Protein AF-0000000082644656 (afdb_homodimer)

Secondary structure (DSSP, 8-state):
--HHHHHHHHHHHHHHHHHHHHHHHHHHHHGGGHHHHHHHHHHH-/--HHHHHHHHHHHHHHHHHHHHHHHHHHHHGGGHHHHHHHHHHH-

Organism: NCBI:txid247480

Radius of gyration: 15.01 Å; Cα contacts (8 Å, |Δi|>4): 73; chains: 2; bounding box: 28×42×29 Å

Sequence (90 aa):
MDPKALELAKRIVELDLQRDAVFEQLICLIGDRAYEVLRTIQNHVMDPKALELAKRIVELDLQRDAVFEQLICLIGDRAYEVLRTIQNHV

Structure (mmCIF, N/CA/C/O backbone):
data_AF-0000000082644656-model_v1
#
loop_
_entity.id
_entity.type
_entity.pdbx_description
1 polymer 'Uncharacterized protein'
#
loop_
_atom_site.group_PDB
_atom_site.id
_atom_site.type_symbol
_atom_site.label_atom_id
_atom_site.label_alt_id
_atom_site.label_comp_id
_atom_site.label_asym_id
_atom_site.label_entity_id
_atom_site.label_seq_id
_atom_site.pdbx_PDB_ins_code
_atom_site.Cartn_x
_atom_site.Cartn_y
_atom_site.Cartn_z
_atom_site.occupancy
_atom_site.B_iso_or_equiv
_atom_site.auth_seq_id
_atom_site.auth_comp_id
_atom_site.auth_asym_id
_atom_site.auth_atom_id
_atom_site.pdbx_PDB_model_num
ATOM 1 N N . MET A 1 1 ? 6.66 21.391 9.781 1 77.31 1 MET A N 1
ATOM 2 C CA . MET A 1 1 ? 5.77 20.297 9.398 1 77.31 1 MET A CA 1
ATOM 3 C C . MET A 1 1 ? 5.32 19.516 10.617 1 77.31 1 MET A C 1
ATOM 5 O O . MET A 1 1 ? 6.09 19.312 11.555 1 77.31 1 MET A O 1
ATOM 9 N N . ASP A 1 2 ? 3.973 19.188 10.758 1 90 2 ASP A N 1
ATOM 10 C CA . ASP A 1 2 ? 3.396 18.438 11.875 1 90 2 ASP A CA 1
ATOM 11 C C . ASP A 1 2 ? 4.027 17.047 11.984 1 90 2 ASP A C 1
ATOM 13 O O . ASP A 1 2 ? 4.035 16.281 11.016 1 90 2 ASP A O 1
ATOM 17 N N . PRO A 1 3 ? 4.723 16.875 13.125 1 94.38 3 PRO A N 1
ATOM 18 C CA . PRO A 1 3 ? 5.441 15.609 13.289 1 94.38 3 PRO A CA 1
ATOM 19 C C . PRO A 1 3 ? 4.547 14.383 13.07 1 94.38 3 PRO A C 1
ATOM 21 O O . PRO A 1 3 ? 5.02 13.352 12.594 1 94.38 3 PRO A O 1
ATOM 24 N N . LYS A 1 4 ? 3.307 14.5 13.438 1 96.88 4 LYS A N 1
ATOM 25 C CA . LYS A 1 4 ? 2.377 13.398 13.227 1 96.88 4 LYS A CA 1
ATOM 26 C C . LYS A 1 4 ? 2.139 13.164 11.734 1 96.88 4 LYS A C 1
ATOM 28 O O . LYS A 1 4 ? 2.047 12.016 11.289 1 96.88 4 LYS A O 1
ATOM 33 N N . ALA A 1 5 ? 2.074 14.227 11.023 1 96.56 5 ALA A N 1
ATOM 34 C CA . ALA A 1 5 ? 1.909 14.125 9.57 1 96.56 5 ALA A CA 1
ATOM 35 C C . ALA A 1 5 ? 3.117 13.453 8.93 1 96.56 5 ALA A C 1
ATOM 37 O O . ALA A 1 5 ? 2.965 12.625 8.031 1 96.56 5 ALA A O 1
ATOM 38 N N . LEU A 1 6 ? 4.242 13.828 9.43 1 96 6 LEU A N 1
ATOM 39 C C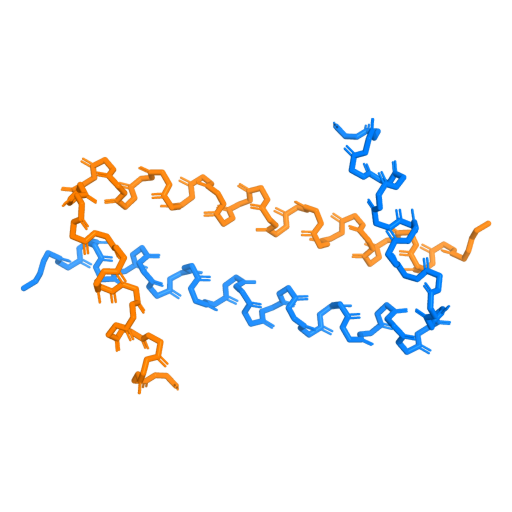A . LEU A 1 6 ? 5.473 13.234 8.922 1 96 6 LEU A CA 1
ATOM 40 C C . LEU A 1 6 ? 5.508 11.734 9.211 1 96 6 LEU A C 1
ATOM 42 O O . LEU A 1 6 ? 5.918 10.945 8.359 1 96 6 LEU A O 1
ATOM 46 N N . GLU A 1 7 ? 5.133 11.375 10.367 1 97.06 7 GLU A N 1
ATOM 47 C CA . GLU A 1 7 ? 5.117 9.969 10.758 1 97.06 7 GLU A CA 1
ATOM 48 C C . GLU A 1 7 ? 4.137 9.172 9.914 1 97.06 7 GLU A C 1
ATOM 50 O O . GLU A 1 7 ? 4.457 8.062 9.461 1 97.06 7 GLU A O 1
ATOM 55 N N . LEU A 1 8 ? 2.945 9.695 9.695 1 97.81 8 LEU A N 1
ATOM 56 C CA . LEU A 1 8 ? 1.945 9.031 8.867 1 97.81 8 LEU A CA 1
ATOM 57 C C . LEU A 1 8 ? 2.439 8.891 7.43 1 97.81 8 LEU A C 1
ATOM 59 O O . LEU A 1 8 ? 2.289 7.828 6.82 1 97.81 8 LEU A O 1
ATOM 63 N N . ALA A 1 9 ? 3.076 9.922 6.941 1 97.5 9 ALA A N 1
ATOM 64 C CA . ALA A 1 9 ? 3.605 9.883 5.582 1 97.5 9 ALA A CA 1
ATOM 65 C C . ALA A 1 9 ? 4.695 8.82 5.445 1 97.5 9 ALA A C 1
ATOM 67 O O . ALA A 1 9 ? 4.734 8.086 4.457 1 97.5 9 ALA A O 1
ATOM 68 N N . LYS A 1 10 ? 5.527 8.766 6.375 1 97.69 10 LYS A N 1
ATOM 69 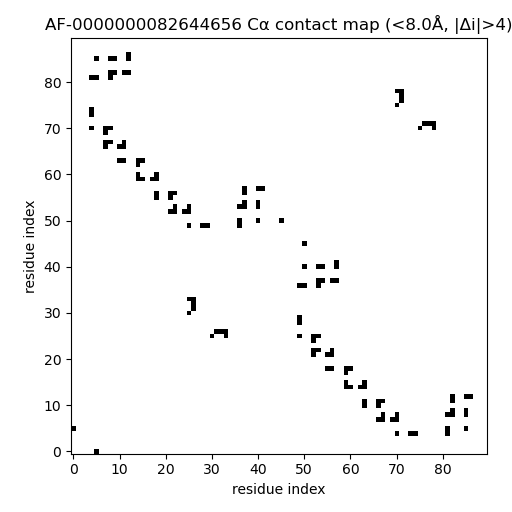C CA . LYS A 1 10 ? 6.578 7.75 6.375 1 97.69 10 LYS A CA 1
ATOM 70 C C . LYS A 1 10 ? 5.984 6.344 6.395 1 97.69 10 LYS A C 1
ATOM 72 O O . LYS A 1 10 ? 6.488 5.441 5.719 1 97.69 10 LYS A O 1
ATOM 77 N N . ARG A 1 11 ? 4.93 6.168 7.117 1 98.12 11 ARG A N 1
ATOM 78 C CA . ARG A 1 11 ? 4.266 4.871 7.199 1 98.12 11 ARG A CA 1
ATOM 79 C C . ARG A 1 11 ? 3.662 4.48 5.855 1 98.12 11 ARG A C 1
ATOM 81 O O . ARG A 1 11 ? 3.738 3.318 5.449 1 98.12 11 ARG A O 1
ATOM 88 N N . ILE A 1 12 ? 3.102 5.445 5.18 1 98.44 12 ILE A N 1
ATOM 89 C CA . ILE A 1 12 ? 2.508 5.195 3.873 1 98.44 12 ILE A CA 1
ATOM 90 C C . ILE A 1 12 ? 3.588 4.734 2.896 1 98.44 12 ILE A C 1
ATOM 92 O O . ILE A 1 12 ? 3.406 3.748 2.18 1 98.44 12 ILE A O 1
ATOM 96 N N . VAL A 1 13 ? 4.719 5.418 2.957 1 97.88 13 VAL A N 1
ATOM 97 C CA . VAL A 1 13 ? 5.816 5.09 2.057 1 97.88 13 VAL A CA 1
ATOM 98 C C . VAL A 1 13 ? 6.34 3.688 2.371 1 97.88 13 VAL A C 1
ATOM 100 O O . VAL A 1 13 ? 6.637 2.91 1.461 1 97.88 13 VAL A O 1
ATOM 103 N N . GLU A 1 14 ? 6.438 3.359 3.631 1 97.81 14 GLU A N 1
ATOM 104 C CA . GLU A 1 14 ? 6.887 2.033 4.043 1 97.81 14 GLU A CA 1
ATOM 105 C C . GLU A 1 14 ? 5.918 0.953 3.566 1 97.81 14 GLU A C 1
ATOM 107 O O . GLU A 1 14 ? 6.34 -0.103 3.092 1 97.81 14 GLU A O 1
ATOM 112 N N . LEU A 1 15 ? 4.613 1.177 3.68 1 98.19 15 LEU A N 1
ATOM 113 C CA . LEU A 1 15 ? 3.6 0.235 3.221 1 98.19 15 LEU A CA 1
ATOM 114 C C . LEU A 1 15 ? 3.678 0.044 1.71 1 98.19 15 LEU A C 1
ATOM 116 O O . LEU A 1 15 ? 3.539 -1.076 1.213 1 98.19 15 LEU A O 1
ATOM 120 N N . ASP A 1 16 ? 3.941 1.134 1.011 1 97.56 16 ASP A N 1
ATOM 121 C CA . ASP A 1 16 ? 4.09 1.059 -0.439 1 97.56 16 ASP A CA 1
ATOM 122 C C . ASP A 1 16 ? 5.289 0.193 -0.825 1 97.56 16 ASP A C 1
ATOM 124 O O . ASP A 1 16 ? 5.203 -0.618 -1.749 1 97.56 16 ASP A O 1
ATOM 128 N N . LEU A 1 17 ? 6.422 0.361 -0.127 1 97.25 17 LEU A N 1
ATOM 129 C CA . LEU A 1 17 ? 7.625 -0.412 -0.405 1 97.25 17 LEU A CA 1
ATOM 130 C C . LEU A 1 17 ? 7.398 -1.895 -0.129 1 97.25 17 LEU A C 1
ATOM 132 O O . LEU A 1 17 ? 7.828 -2.748 -0.906 1 97.25 17 LEU A O 1
ATOM 136 N N . GLN A 1 18 ? 6.719 -2.16 0.928 1 98.31 18 GLN A N 1
ATOM 137 C CA . GLN A 1 18 ? 6.395 -3.547 1.253 1 98.31 18 GLN A CA 1
ATOM 138 C C . GLN A 1 18 ? 5.469 -4.156 0.206 1 98.31 18 GLN A C 1
ATOM 140 O O . GLN A 1 18 ? 5.68 -5.285 -0.238 1 98.31 18 GLN A O 1
ATOM 145 N N . ARG A 1 19 ? 4.41 -3.41 -0.149 1 98.31 19 ARG A N 1
ATOM 146 C CA . ARG A 1 19 ? 3.469 -3.873 -1.164 1 98.31 19 ARG A CA 1
ATOM 147 C C . ARG A 1 19 ? 4.184 -4.172 -2.479 1 98.31 19 ARG A C 1
ATOM 149 O O . ARG A 1 19 ? 3.957 -5.219 -3.09 1 98.31 19 ARG A O 1
ATOM 156 N N . ASP A 1 20 ? 5.137 -3.309 -2.846 1 97.56 20 ASP A N 1
ATOM 157 C CA . ASP A 1 20 ? 5.895 -3.49 -4.078 1 97.56 20 ASP A CA 1
ATOM 158 C C . ASP A 1 20 ? 6.727 -4.77 -4.027 1 97.56 20 ASP A C 1
ATOM 160 O O . ASP A 1 20 ? 6.805 -5.504 -5.016 1 97.56 20 ASP A O 1
ATOM 164 N N . ALA A 1 21 ? 7.332 -4.988 -2.918 1 98.12 21 ALA A N 1
ATOM 165 C CA . ALA A 1 21 ? 8.164 -6.176 -2.752 1 98.12 21 ALA A CA 1
ATOM 166 C C . ALA A 1 21 ? 7.324 -7.449 -2.846 1 98.12 21 ALA A C 1
ATOM 168 O O . ALA A 1 21 ? 7.727 -8.422 -3.49 1 98.12 21 ALA A O 1
ATOM 169 N N . VAL A 1 22 ? 6.113 -7.398 -2.279 1 98.38 22 VAL A N 1
ATOM 170 C CA . VAL A 1 22 ? 5.223 -8.555 -2.307 1 98.38 22 VAL A CA 1
ATOM 171 C C . VAL A 1 22 ? 4.672 -8.75 -3.719 1 98.38 22 VAL A C 1
ATOM 173 O O . VAL A 1 22 ? 4.555 -9.883 -4.195 1 98.38 22 VAL A O 1
ATOM 176 N N . PHE A 1 23 ? 4.406 -7.66 -4.332 1 98 23 PHE A N 1
ATOM 177 C CA . PHE A 1 23 ? 3.885 -7.734 -5.691 1 98 23 PHE A CA 1
ATOM 178 C C . PHE A 1 23 ? 4.918 -8.336 -6.637 1 98 23 PHE A C 1
ATOM 180 O O . PHE A 1 23 ? 4.582 -9.148 -7.496 1 98 23 PHE A O 1
ATOM 187 N N . GLU A 1 24 ? 6.16 -7.984 -6.426 1 97.94 24 GLU A N 1
ATOM 188 C CA . GLU A 1 24 ? 7.234 -8.555 -7.234 1 97.94 24 GLU A CA 1
ATOM 189 C C . GLU A 1 24 ? 7.332 -10.062 -7.035 1 97.94 24 GLU A C 1
ATOM 191 O O . GLU A 1 24 ? 7.547 -10.812 -7.996 1 97.94 24 GLU A O 1
ATOM 196 N N . GLN A 1 25 ? 7.168 -10.508 -5.855 1 97.88 25 GLN A N 1
ATOM 197 C CA . GLN A 1 25 ? 7.168 -11.938 -5.578 1 97.88 25 GLN A CA 1
ATOM 198 C C . GLN A 1 25 ? 6.008 -12.633 -6.281 1 97.88 25 GLN A C 1
ATOM 200 O O . GLN A 1 25 ? 6.164 -13.742 -6.805 1 97.88 25 GLN A O 1
ATOM 205 N N . LEU A 1 26 ? 4.812 -11.992 -6.277 1 97.88 26 LEU A N 1
ATOM 206 C CA . LEU A 1 26 ? 3.6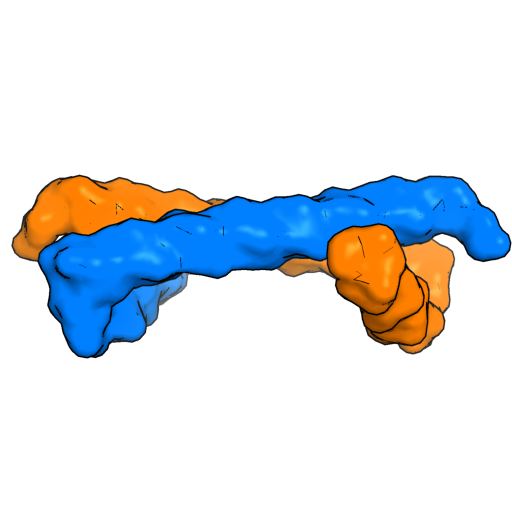37 -12.555 -6.934 1 97.88 26 LEU A CA 1
ATOM 207 C C . LEU A 1 26 ? 3.865 -12.695 -8.438 1 97.88 26 LEU A C 1
ATOM 209 O O . LEU A 1 26 ? 3.562 -13.734 -9.016 1 97.88 26 LEU A O 1
ATOM 213 N N . ILE A 1 27 ? 4.484 -11.633 -8.984 1 97.5 27 ILE A N 1
ATOM 214 C CA . ILE A 1 27 ? 4.766 -11.633 -10.414 1 97.5 27 ILE A CA 1
ATOM 215 C C . ILE A 1 27 ? 5.773 -12.734 -10.742 1 97.5 27 ILE A C 1
ATOM 217 O O . ILE A 1 27 ? 5.645 -13.414 -11.766 1 97.5 27 ILE A O 1
ATOM 221 N N . CYS A 1 28 ? 6.727 -12.828 -9.867 1 97.56 28 CYS A N 1
ATOM 222 C CA . CYS A 1 28 ? 7.734 -13.859 -10.086 1 97.56 28 CYS A CA 1
ATOM 223 C C . CYS A 1 28 ? 7.117 -15.25 -10.031 1 97.56 28 CYS A C 1
ATOM 225 O O . CYS A 1 28 ? 7.539 -16.156 -10.758 1 97.56 28 CYS A O 1
ATOM 227 N N . LEU A 1 29 ? 6.109 -15.344 -9.258 1 96.5 29 LEU A N 1
ATOM 228 C CA . LEU A 1 29 ? 5.504 -16.656 -9.016 1 96.5 29 LEU A CA 1
ATOM 229 C C . LEU A 1 29 ? 4.535 -17.016 -10.133 1 96.5 29 LEU A C 1
ATOM 231 O O . LEU A 1 29 ? 4.508 -18.156 -10.586 1 96.5 29 LEU A O 1
ATOM 235 N N . ILE A 1 30 ? 3.744 -16.016 -10.656 1 96.75 30 ILE A N 1
ATOM 236 C CA . ILE A 1 30 ? 2.66 -16.406 -11.547 1 96.75 30 ILE A CA 1
ATOM 237 C C . ILE A 1 30 ? 2.658 -15.516 -12.789 1 96.75 30 ILE A C 1
ATOM 239 O O . ILE A 1 30 ? 1.784 -15.641 -13.648 1 96.75 30 ILE A O 1
ATOM 243 N N . GLY A 1 31 ? 3.561 -14.633 -12.82 1 94.88 31 GLY A N 1
ATOM 244 C CA . GLY A 1 31 ? 3.754 -13.812 -14 1 94.88 31 GLY A CA 1
ATOM 245 C C . GLY A 1 31 ? 2.604 -12.867 -14.266 1 94.88 31 GLY A C 1
ATOM 246 O O . GLY A 1 31 ? 2.168 -12.141 -13.367 1 94.88 31 GLY A O 1
ATOM 247 N N . ASP A 1 32 ? 2.072 -12.984 -15.531 1 92.31 32 ASP A N 1
ATOM 248 C CA . ASP A 1 32 ? 1.096 -12.008 -16 1 92.31 32 ASP A CA 1
ATOM 249 C C . ASP A 1 32 ? -0.27 -12.242 -15.359 1 92.31 32 ASP A C 1
ATOM 251 O O . ASP A 1 32 ? -1.142 -11.367 -15.406 1 92.31 32 ASP A O 1
ATOM 255 N N . ARG A 1 33 ? -0.39 -13.375 -14.812 1 95.19 33 ARG A N 1
ATOM 256 C CA . ARG A 1 33 ? -1.672 -13.695 -14.188 1 95.19 33 ARG A CA 1
ATOM 257 C C . ARG A 1 33 ? -1.817 -12.992 -12.844 1 95.19 33 A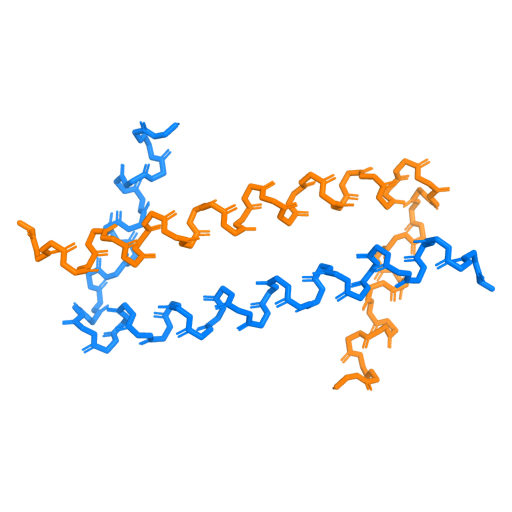RG A C 1
A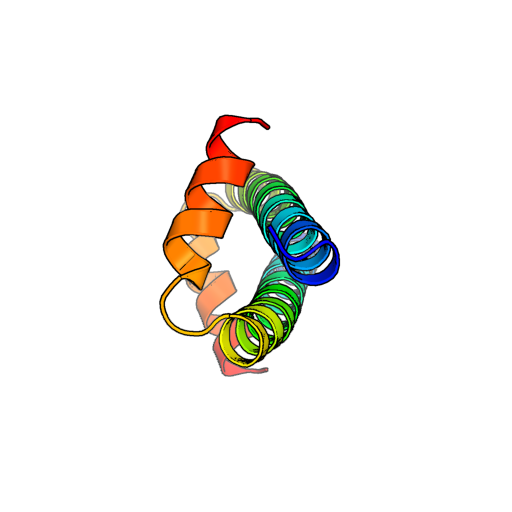TOM 259 O O . ARG A 1 33 ? -2.887 -13.023 -12.234 1 95.19 33 ARG A O 1
ATOM 266 N N . ALA A 1 34 ? -0.809 -12.312 -12.391 1 96.81 34 ALA A N 1
ATOM 267 C CA . ALA A 1 34 ? -0.784 -11.68 -11.078 1 96.81 34 ALA A CA 1
ATOM 268 C C . ALA A 1 34 ? -1.933 -10.688 -10.922 1 96.81 34 ALA A C 1
ATOM 270 O O . ALA A 1 34 ? -2.615 -10.672 -9.898 1 96.81 34 ALA A O 1
ATOM 271 N N . TYR A 1 35 ? -2.176 -9.922 -11.898 1 95.56 35 TYR A N 1
ATOM 272 C CA . TYR A 1 35 ? -3.209 -8.891 -11.828 1 95.56 35 TYR A CA 1
ATOM 273 C C . TYR A 1 35 ? -4.594 -9.516 -11.727 1 95.56 35 TYR A C 1
ATOM 275 O O . TYR A 1 35 ? -5.453 -9.016 -11 1 95.56 35 TYR A O 1
ATOM 283 N N . GLU A 1 36 ? -4.766 -10.562 -12.445 1 95.06 36 GLU A N 1
ATOM 284 C CA . GLU A 1 36 ? -6.047 -11.266 -12.398 1 95.06 36 GLU A CA 1
ATOM 285 C C . GLU A 1 36 ? -6.32 -11.836 -11.016 1 95.06 36 GLU A C 1
ATOM 287 O O . GLU A 1 36 ? -7.434 -11.727 -10.492 1 95.06 36 GLU A O 1
ATOM 292 N N . VAL A 1 37 ? -5.305 -12.445 -10.445 1 95.81 37 VAL A N 1
ATOM 293 C CA . VAL A 1 37 ? -5.426 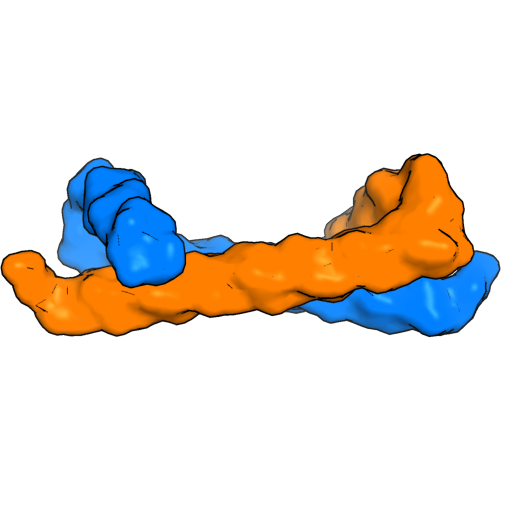-13.023 -9.109 1 95.81 37 VAL A CA 1
ATOM 294 C C . VAL A 1 37 ? -5.727 -11.93 -8.094 1 95.81 37 VAL A C 1
ATOM 296 O O . VAL A 1 37 ? -6.621 -12.078 -7.254 1 95.81 37 VAL A O 1
ATOM 299 N N . LEU A 1 38 ? -4.98 -10.812 -8.219 1 96 38 LEU A N 1
ATOM 300 C CA . LEU A 1 38 ? -5.215 -9.688 -7.312 1 96 38 LEU A CA 1
ATOM 301 C C . LEU A 1 38 ? -6.656 -9.203 -7.414 1 96 38 LEU A C 1
ATOM 303 O O . LEU A 1 38 ? -7.309 -8.969 -6.395 1 96 38 LEU A O 1
ATOM 307 N N . ARG A 1 39 ? -7.145 -9.109 -8.594 1 95.19 39 ARG A N 1
ATOM 308 C CA . ARG A 1 39 ? -8.516 -8.656 -8.789 1 95.19 39 ARG A CA 1
ATOM 309 C C . ARG A 1 39 ? -9.516 -9.625 -8.164 1 95.19 39 ARG A C 1
ATOM 311 O O . ARG A 1 39 ? -10.508 -9.203 -7.562 1 95.19 39 ARG A O 1
ATOM 318 N N . THR A 1 40 ? -9.258 -10.82 -8.297 1 95.12 40 THR A N 1
ATOM 319 C CA . THR A 1 40 ? -10.133 -11.852 -7.734 1 95.12 40 THR A CA 1
ATOM 320 C C . THR A 1 40 ? -10.188 -11.734 -6.215 1 95.12 40 THR A C 1
ATOM 322 O O . THR A 1 40 ? -11.273 -11.766 -5.625 1 95.12 40 THR A O 1
ATOM 325 N N . ILE A 1 41 ? -9.023 -11.547 -5.617 1 95.69 41 ILE A N 1
ATOM 326 C CA . ILE A 1 41 ? -8.953 -11.461 -4.16 1 95.69 41 ILE A CA 1
ATOM 327 C C . ILE A 1 41 ? -9.602 -10.164 -3.691 1 95.69 41 ILE A C 1
ATOM 329 O O . ILE A 1 41 ? -10.328 -10.148 -2.695 1 95.69 41 ILE A O 1
ATOM 333 N N . GLN A 1 42 ? -9.375 -9.133 -4.453 1 94 42 GLN A N 1
ATOM 334 C CA . GLN A 1 42 ? -9.945 -7.844 -4.09 1 94 42 GLN A CA 1
ATOM 335 C C . GLN A 1 42 ? -11.469 -7.891 -4.113 1 94 42 GLN A C 1
ATOM 337 O O . GLN A 1 42 ? -12.133 -7.273 -3.275 1 94 42 GLN A O 1
ATOM 342 N N . ASN A 1 43 ? -11.992 -8.641 -4.969 1 93.44 43 ASN A N 1
ATOM 343 C CA . ASN A 1 43 ? -13.445 -8.75 -5.109 1 93.44 43 ASN A CA 1
ATOM 344 C C . ASN A 1 43 ? -14.047 -9.609 -4.008 1 93.44 43 ASN A C 1
ATOM 346 O O . ASN A 1 43 ? -15.266 -9.617 -3.822 1 93.44 43 ASN A O 1
ATOM 350 N N . HIS A 1 44 ? -13.266 -10.367 -3.363 1 88.31 44 HIS A N 1
ATOM 351 C CA . HIS A 1 44 ? -13.766 -11.273 -2.34 1 88.31 44 HIS A CA 1
ATOM 352 C C . HIS A 1 44 ? -13.508 -10.727 -0.94 1 88.31 44 HIS A C 1
ATOM 354 O O . HIS A 1 44 ? -13.938 -11.312 0.053 1 88.31 44 HIS A O 1
ATOM 360 N N . VAL A 1 45 ? -12.844 -9.688 -0.938 1 77 45 VAL A N 1
ATOM 361 C CA . VAL A 1 45 ? -12.609 -9.055 0.357 1 77 45 VAL A CA 1
ATOM 362 C C . VAL A 1 45 ? -13.578 -7.891 0.548 1 77 45 VAL A C 1
ATOM 364 O O . VAL A 1 45 ? -13.992 -7.254 -0.423 1 77 45 VAL A O 1
ATOM 367 N N . MET B 1 1 ? -5.559 -22.672 -8.117 1 77.44 1 MET B N 1
ATOM 368 C CA . MET B 1 1 ? -4.723 -21.5 -7.891 1 77.44 1 MET B CA 1
ATOM 369 C C . MET B 1 1 ? -3.635 -21.797 -6.863 1 77.44 1 MET B C 1
ATOM 371 O O . MET B 1 1 ? -3.865 -22.531 -5.91 1 77.44 1 MET B O 1
ATOM 375 N N . ASP B 1 2 ? -2.312 -21.422 -7.129 1 90.12 2 ASP B N 1
ATOM 376 C CA . ASP B 1 2 ? -1.175 -21.641 -6.238 1 90.12 2 ASP B CA 1
ATOM 377 C C . ASP B 1 2 ? -1.393 -20.953 -4.891 1 90.12 2 ASP B C 1
ATOM 379 O O . ASP B 1 2 ? -1.657 -19.75 -4.832 1 90.12 2 ASP B O 1
ATOM 383 N N . PRO B 1 3 ? -1.468 -21.828 -3.85 1 94.5 3 PRO B N 1
ATOM 384 C CA . PRO B 1 3 ? -1.771 -21.281 -2.525 1 94.5 3 PRO B CA 1
ATOM 385 C C . PRO B 1 3 ? -0.832 -20.156 -2.125 1 94.5 3 PRO B C 1
ATOM 387 O O . PRO B 1 3 ? -1.239 -19.219 -1.415 1 94.5 3 PRO B O 1
ATOM 390 N N . LYS B 1 4 ? 0.401 -20.234 -2.543 1 96.81 4 LYS B N 1
ATOM 391 C CA . LYS B 1 4 ? 1.356 -19.172 -2.24 1 96.81 4 LYS B CA 1
ATOM 392 C C . LYS B 1 4 ? 0.979 -17.875 -2.951 1 96.81 4 LYS B C 1
ATOM 394 O O . LYS B 1 4 ? 1.107 -16.797 -2.383 1 96.81 4 LYS B O 1
ATOM 399 N N . ALA B 1 5 ? 0.501 -18.031 -4.141 1 96.62 5 ALA B N 1
ATOM 400 C CA . ALA B 1 5 ? 0.05 -16.859 -4.895 1 96.62 5 ALA B CA 1
ATOM 401 C C . ALA B 1 5 ? -1.148 -16.203 -4.219 1 96.62 5 ALA B C 1
ATOM 403 O O . ALA B 1 5 ? -1.229 -14.969 -4.148 1 96.62 5 ALA B O 1
ATOM 404 N N . LEU B 1 6 ? -2.006 -17.031 -3.76 1 96.06 6 LEU B N 1
ATOM 405 C CA . LEU B 1 6 ? -3.184 -16.531 -3.061 1 96.06 6 LEU B CA 1
ATOM 406 C C . LEU B 1 6 ? -2.783 -15.789 -1.789 1 96.06 6 LEU B C 1
ATOM 408 O O . LEU B 1 6 ? -3.342 -14.734 -1.478 1 96.06 6 LEU B O 1
ATOM 412 N N . GLU B 1 7 ? -1.892 -16.344 -1.073 1 97.06 7 GLU B N 1
ATOM 413 C CA . GLU B 1 7 ? -1.418 -15.727 0.162 1 97.06 7 GLU B CA 1
ATOM 414 C C . GLU B 1 7 ? -0.754 -14.375 -0.113 1 97.06 7 GLU B C 1
ATOM 416 O O . GLU B 1 7 ? -0.998 -13.406 0.6 1 97.06 7 GLU B O 1
ATOM 421 N N . LEU B 1 8 ? 0.108 -14.297 -1.135 1 97.81 8 LEU B N 1
ATOM 422 C CA . LEU B 1 8 ? 0.769 -13.055 -1.508 1 97.81 8 LEU B CA 1
ATOM 423 C C . LEU B 1 8 ? -0.25 -12.008 -1.942 1 97.81 8 LEU B C 1
ATOM 425 O O . LEU B 1 8 ? -0.159 -10.844 -1.544 1 97.81 8 LEU B O 1
ATOM 429 N N . ALA B 1 9 ? -1.237 -12.445 -2.68 1 97.5 9 ALA B N 1
ATOM 430 C CA . ALA B 1 9 ? -2.277 -11.523 -3.139 1 97.5 9 ALA B CA 1
ATOM 431 C C . ALA B 1 9 ? -3.076 -10.969 -1.964 1 97.5 9 ALA B C 1
ATOM 433 O O . ALA B 1 9 ? -3.377 -9.773 -1.918 1 97.5 9 ALA B O 1
ATOM 434 N N . LYS B 1 10 ? -3.398 -11.781 -1.075 1 97.69 10 LYS B N 1
ATOM 435 C CA . LYS B 1 10 ? -4.113 -11.352 0.122 1 97.69 10 LYS B CA 1
ATOM 436 C C . LYS B 1 10 ? -3.293 -10.336 0.914 1 97.69 10 LYS B C 1
ATOM 438 O O . LYS B 1 10 ? -3.84 -9.367 1.439 1 97.69 10 LYS B O 1
ATOM 443 N N . ARG B 1 11 ? -2.018 -10.539 0.974 1 98.12 11 ARG B N 1
ATOM 444 C CA . ARG B 1 11 ? -1.127 -9.625 1.686 1 98.12 11 ARG B CA 1
ATOM 445 C C . ARG B 1 11 ? -1.091 -8.258 1.013 1 98.12 11 ARG B C 1
ATOM 447 O O . ARG B 1 11 ? -1.086 -7.227 1.688 1 98.12 11 ARG B O 1
ATOM 454 N N . ILE B 1 12 ? -1.085 -8.258 -0.283 1 98.44 12 ILE B N 1
ATOM 455 C CA . ILE B 1 12 ? -1.07 -7.012 -1.038 1 98.44 12 ILE B CA 1
ATOM 456 C C . ILE B 1 12 ? -2.344 -6.219 -0.75 1 98.44 12 ILE B C 1
ATOM 458 O O . ILE B 1 12 ? -2.285 -5.016 -0.478 1 98.44 12 ILE B O 1
ATOM 462 N N . VAL B 1 13 ? -3.443 -6.949 -0.733 1 97.94 13 VAL B N 1
ATOM 463 C CA . VAL B 1 13 ? -4.727 -6.301 -0.491 1 97.94 13 VAL B CA 1
ATOM 464 C C . VAL B 1 13 ? -4.766 -5.742 0.93 1 97.94 13 VAL B C 1
ATOM 466 O O . VAL B 1 13 ? -5.258 -4.637 1.155 1 97.94 13 VAL B O 1
ATOM 469 N N . GLU B 1 14 ? -4.25 -6.477 1.869 1 97.81 14 GLU B N 1
ATOM 470 C CA . GLU B 1 14 ? -4.191 -6.02 3.254 1 97.81 14 GLU B CA 1
ATOM 471 C C . GLU B 1 14 ? -3.32 -4.773 3.389 1 97.81 14 GLU B C 1
ATOM 473 O O . GLU B 1 14 ? -3.676 -3.834 4.102 1 97.81 14 GLU B O 1
ATOM 478 N N . LEU B 1 15 ? -2.178 -4.734 2.727 1 98.25 15 LEU B N 1
ATOM 479 C CA . LEU B 1 15 ? -1.284 -3.58 2.744 1 98.25 15 LEU B CA 1
ATOM 480 C C . LEU B 1 15 ? -1.958 -2.359 2.125 1 98.25 15 LEU B C 1
ATOM 482 O O . LEU B 1 15 ? -1.813 -1.243 2.627 1 98.25 15 LEU B O 1
ATOM 486 N N . ASP B 1 16 ? -2.73 -2.6 1.069 1 97.62 16 ASP B N 1
ATOM 487 C CA . ASP B 1 16 ? -3.465 -1.514 0.429 1 97.62 16 ASP B CA 1
ATOM 488 C C . ASP B 1 16 ? -4.504 -0.918 1.379 1 97.62 16 ASP B C 1
ATOM 490 O O . ASP B 1 16 ? -4.652 0.303 1.455 1 97.62 16 ASP B O 1
ATOM 494 N N . LEU B 1 17 ? -5.227 -1.782 2.104 1 97.19 17 LEU B N 1
ATOM 495 C CA . LEU B 1 17 ? -6.246 -1.331 3.045 1 97.19 17 LEU B CA 1
ATOM 496 C C . LEU B 1 17 ? -5.617 -0.534 4.184 1 97.19 17 LEU B C 1
ATOM 498 O O . LEU B 1 17 ? -6.152 0.5 4.59 1 97.19 17 LEU B O 1
ATOM 502 N N . GLN B 1 18 ? -4.512 -0.997 4.648 1 98.25 18 GLN B N 1
ATOM 503 C CA . GLN B 1 18 ? -3.799 -0.279 5.699 1 98.25 18 GLN B CA 1
ATOM 504 C C . GLN B 1 18 ? -3.305 1.077 5.203 1 98.25 18 GLN B C 1
ATOM 506 O O . GLN B 1 18 ? -3.443 2.086 5.898 1 98.25 18 GLN B O 1
ATOM 511 N N . ARG B 1 19 ? -2.689 1.077 4.012 1 98.31 19 ARG B N 1
ATOM 512 C CA . ARG B 1 19 ? -2.201 2.316 3.418 1 98.31 19 ARG B CA 1
ATOM 513 C C . ARG B 1 19 ? -3.33 3.33 3.26 1 98.31 19 ARG B C 1
ATOM 515 O O . ARG B 1 19 ? -3.176 4.5 3.613 1 98.31 19 ARG B O 1
ATOM 522 N N . ASP B 1 20 ? -4.492 2.85 2.832 1 97.56 20 ASP B N 1
ATOM 523 C CA . ASP B 1 20 ? -5.648 3.721 2.648 1 97.56 20 ASP B CA 1
ATOM 524 C C . ASP B 1 20 ? -6.09 4.332 3.977 1 97.56 20 ASP B C 1
ATOM 526 O O . ASP B 1 20 ? -6.434 5.516 4.035 1 97.56 20 ASP B O 1
ATOM 530 N N . ALA B 1 21 ? -6.117 3.535 4.977 1 98.12 21 ALA B N 1
ATOM 531 C CA . ALA B 1 21 ? -6.527 4.004 6.297 1 98.12 21 ALA B CA 1
ATOM 532 C C . ALA B 1 21 ? -5.566 5.062 6.828 1 98.12 21 ALA B C 1
ATOM 534 O O . ALA B 1 21 ? -5.992 6.078 7.383 1 98.12 21 ALA B O 1
ATOM 535 N N . VAL B 1 22 ? -4.273 4.855 6.566 1 98.38 22 VAL B N 1
ATOM 536 C CA . VAL B 1 22 ? -3.262 5.805 7.023 1 98.38 22 VAL B CA 1
ATOM 537 C C . VAL B 1 22 ? -3.336 7.082 6.195 1 98.38 22 VAL B C 1
ATOM 539 O O . VAL B 1 22 ? -3.205 8.188 6.73 1 98.38 22 VAL B O 1
ATOM 542 N N . PHE B 1 23 ? -3.59 6.898 4.965 1 97.94 23 PHE B N 1
ATOM 543 C CA . PHE B 1 23 ? -3.695 8.055 4.082 1 97.94 23 PHE B CA 1
ATOM 544 C C . PHE B 1 23 ? -4.883 8.93 4.473 1 97.94 23 PHE B C 1
ATOM 546 O O . PHE B 1 23 ? -4.785 10.156 4.477 1 97.94 23 PHE B O 1
ATOM 553 N N . GLU B 1 24 ? -5.945 8.281 4.855 1 97.94 24 GLU B N 1
ATOM 554 C CA . GLU B 1 24 ? -7.121 9.023 5.312 1 97.94 24 GLU B CA 1
ATOM 555 C C . GLU B 1 24 ? -6.809 9.828 6.57 1 97.94 24 GLU B C 1
ATOM 557 O O . GLU B 1 24 ? -7.254 10.969 6.707 1 97.94 24 GLU B O 1
ATOM 562 N N . GLN B 1 25 ? -6.074 9.281 7.441 1 97.88 25 GLN B N 1
ATOM 563 C CA . GLN B 1 25 ? -5.66 10 8.641 1 97.88 25 GLN B CA 1
ATOM 564 C C . GLN B 1 25 ? -4.793 11.203 8.289 1 97.88 25 GLN B C 1
ATOM 566 O O . GLN B 1 25 ? -4.93 12.273 8.898 1 97.88 25 GLN B O 1
ATOM 571 N N . LEU B 1 26 ? -3.871 11.031 7.309 1 97.81 26 LEU B N 1
ATOM 572 C CA . LEU B 1 26 ? -3.002 12.125 6.879 1 97.81 26 LEU B CA 1
ATOM 573 C C . LEU B 1 26 ? -3.816 13.266 6.285 1 97.81 26 LEU B C 1
ATOM 575 O O . LEU B 1 26 ? -3.586 14.43 6.617 1 97.81 26 LEU B O 1
ATOM 579 N N . ILE B 1 27 ? -4.812 12.867 5.484 1 97.5 27 ILE B N 1
ATOM 580 C CA . ILE B 1 27 ? -5.672 13.859 4.848 1 97.5 27 ILE B CA 1
ATOM 581 C C . ILE B 1 27 ? -6.477 14.602 5.91 1 97.5 27 ILE B C 1
ATOM 583 O O . ILE B 1 27 ? -6.664 15.82 5.824 1 97.5 27 ILE B O 1
ATOM 587 N N . CYS B 1 28 ? -6.934 13.828 6.848 1 97.5 28 CYS B N 1
ATOM 588 C CA . CYS B 1 28 ? -7.703 14.445 7.922 1 97.5 28 CYS B CA 1
ATOM 589 C C . CYS B 1 28 ? -6.848 15.422 8.711 1 97.5 28 CYS B C 1
ATOM 591 O O . CYS B 1 28 ? -7.344 16.453 9.18 1 97.5 28 CYS B O 1
ATOM 593 N N . LEU B 1 29 ? -5.609 15.125 8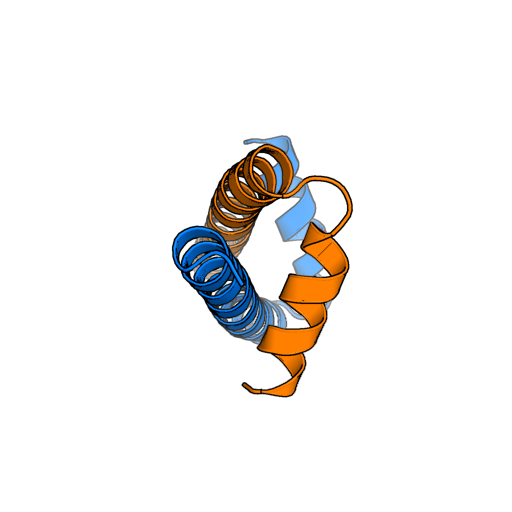.758 1 96.5 29 LEU B N 1
ATOM 594 C CA . LEU B 1 29 ? -4.703 15.906 9.586 1 96.5 29 LEU B CA 1
ATOM 595 C C . LEU B 1 29 ? -4.25 17.172 8.859 1 96.5 29 LEU B C 1
ATOM 597 O O . LEU B 1 29 ? -4.191 18.25 9.453 1 96.5 29 LEU B O 1
ATOM 601 N N . ILE B 1 30 ? -3.982 17.047 7.512 1 96.75 30 ILE B N 1
ATOM 602 C CA . ILE B 1 30 ? -3.326 18.188 6.879 1 96.75 30 ILE B CA 1
ATOM 603 C C . ILE B 1 30 ? -4.039 18.531 5.57 1 96.75 30 ILE B C 1
ATOM 605 O O . ILE B 1 30 ? -3.611 19.438 4.84 1 96.75 30 ILE B O 1
ATOM 609 N N . GLY B 1 31 ? -5.016 17.812 5.289 1 94.75 31 GLY B N 1
ATOM 610 C CA . GLY B 1 31 ? -5.859 18.125 4.145 1 94.75 31 GLY B CA 1
ATOM 611 C C . GLY B 1 31 ? -5.148 17.938 2.814 1 94.75 31 GLY B C 1
ATOM 612 O O . GLY B 1 31 ? -4.535 16.891 2.572 1 94.75 31 GLY B O 1
ATOM 613 N N . ASP B 1 32 ? -5.215 19.047 2.002 1 92.19 32 ASP B N 1
ATOM 614 C CA . ASP B 1 32 ? -4.758 18.969 0.618 1 92.19 32 ASP B CA 1
ATOM 615 C C . ASP B 1 32 ? -3.234 18.938 0.543 1 92.19 32 ASP B C 1
ATOM 617 O O . ASP B 1 32 ? -2.664 18.594 -0.496 1 92.19 32 ASP B O 1
ATOM 621 N N . ARG B 1 33 ? -2.658 19.281 1.61 1 95.12 33 ARG B N 1
ATOM 622 C CA . ARG B 1 33 ? -1.199 19.297 1.619 1 95.12 33 ARG B CA 1
ATOM 623 C C . ARG B 1 33 ? -0.639 17.891 1.746 1 95.12 33 ARG B C 1
ATOM 625 O O . ARG B 1 33 ? 0.571 17.688 1.636 1 95.12 33 ARG B O 1
ATOM 632 N N . ALA B 1 34 ? -1.465 16.906 1.924 1 96.81 34 ALA B N 1
ATOM 633 C CA . ALA B 1 34 ? -1.057 15.523 2.154 1 96.81 34 ALA B CA 1
ATOM 634 C C . ALA B 1 34 ? -0.185 15.008 1.013 1 96.81 34 ALA B C 1
ATOM 636 O O . ALA B 1 34 ? 0.854 14.391 1.247 1 96.81 34 ALA B O 1
ATOM 637 N N . TYR B 1 35 ? -0.545 15.273 -0.165 1 95.44 35 TYR B N 1
ATOM 638 C CA . TYR B 1 35 ? 0.178 14.773 -1.328 1 95.44 35 TYR B CA 1
ATOM 639 C C . TYR B 1 35 ? 1.571 15.383 -1.409 1 95.44 35 TYR B C 1
ATOM 641 O O . TYR B 1 35 ? 2.537 14.695 -1.756 1 95.44 35 TYR B O 1
ATOM 649 N N . GLU B 1 36 ? 1.631 16.641 -1.095 1 95 36 GLU B N 1
ATOM 650 C CA . GLU B 1 36 ? 2.922 17.312 -1.108 1 95 36 GLU B CA 1
ATOM 651 C C . GLU B 1 36 ? 3.871 16.719 -0.073 1 95 36 GLU B C 1
ATOM 653 O O . GLU B 1 36 ? 5.051 16.5 -0.358 1 95 36 GLU B O 1
ATOM 658 N N . VAL B 1 37 ? 3.355 16.469 1.12 1 95.75 37 VAL B N 1
ATOM 659 C CA . VAL B 1 37 ? 4.152 15.891 2.197 1 95.75 37 VAL B CA 1
ATOM 660 C C . VAL B 1 37 ? 4.625 14.492 1.797 1 95.75 37 VAL B C 1
ATOM 662 O O . VAL B 1 37 ? 5.801 14.156 1.962 1 95.75 37 VAL B O 1
ATOM 665 N N . LEU B 1 38 ? 3.689 13.719 1.212 1 95.94 38 LEU B N 1
ATOM 666 C CA . LEU B 1 38 ? 4.051 12.383 0.76 1 95.94 38 LEU B CA 1
ATOM 667 C C . LEU 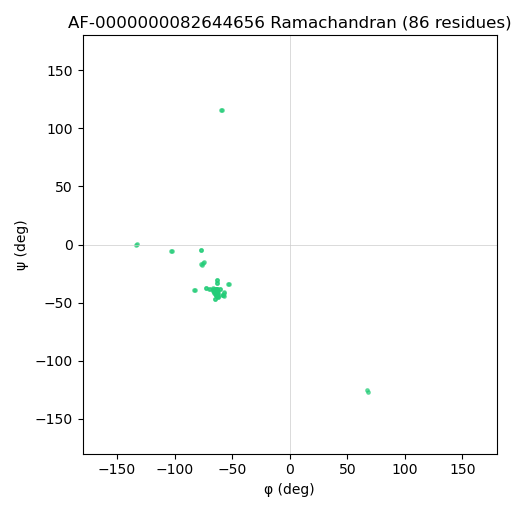B 1 38 ? 5.176 12.438 -0.267 1 95.94 38 LEU B C 1
ATOM 669 O O . LEU B 1 38 ? 6.137 11.672 -0.184 1 95.94 38 LEU B O 1
ATOM 673 N N . ARG B 1 39 ? 5.078 13.352 -1.168 1 95.19 39 ARG B N 1
ATOM 674 C CA . ARG B 1 39 ? 6.109 13.492 -2.191 1 95.19 39 ARG B CA 1
ATOM 675 C C . ARG B 1 39 ? 7.453 13.859 -1.571 1 95.19 39 ARG B C 1
ATOM 677 O O . ARG B 1 39 ? 8.5 13.352 -1.992 1 95.19 39 ARG B O 1
ATOM 684 N N . THR B 1 40 ? 7.422 14.664 -0.637 1 95.06 40 THR B N 1
ATOM 685 C CA . THR B 1 40 ? 8.641 15.094 0.043 1 95.06 40 THR B CA 1
ATOM 686 C C . THR B 1 40 ? 9.32 13.914 0.73 1 95.06 40 THR B C 1
ATOM 688 O O . THR B 1 40 ? 10.531 13.727 0.603 1 95.06 40 THR B O 1
ATOM 691 N N . ILE B 1 41 ? 8.508 13.117 1.389 1 95.69 41 ILE B N 1
ATOM 692 C CA . ILE B 1 41 ? 9.055 11.977 2.115 1 95.69 41 ILE B CA 1
ATOM 693 C C . ILE B 1 41 ? 9.555 10.93 1.125 1 95.69 41 ILE B C 1
ATOM 695 O O . ILE B 1 41 ? 10.625 10.336 1.325 1 95.69 41 ILE B O 1
ATOM 699 N N . GLN B 1 42 ? 8.82 10.773 0.062 1 94 42 GLN B N 1
ATOM 700 C CA . GLN B 1 42 ? 9.211 9.789 -0.948 1 94 42 GLN B CA 1
ATOM 701 C C . GLN B 1 42 ? 10.555 10.156 -1.573 1 94 42 GLN B C 1
ATOM 703 O O . GLN B 1 42 ? 11.367 9.273 -1.873 1 94 42 GLN B O 1
ATOM 708 N N . ASN B 1 43 ? 10.789 11.383 -1.683 1 93.31 43 ASN B N 1
ATOM 709 C CA . ASN B 1 43 ? 12.031 11.859 -2.295 1 93.31 43 ASN B CA 1
ATOM 710 C C . ASN B 1 43 ? 13.211 11.727 -1.341 1 93.31 43 ASN B C 1
ATOM 712 O O . ASN B 1 43 ? 14.367 11.844 -1.757 1 93.31 43 ASN B O 1
ATOM 716 N N . HIS B 1 44 ? 12.945 11.555 -0.114 1 88.19 44 HIS B N 1
ATOM 717 C CA . HIS B 1 44 ? 14.008 11.492 0.882 1 88.19 44 HIS B CA 1
ATOM 718 C C . HIS B 1 44 ? 14.273 10.055 1.316 1 88.19 44 HIS B C 1
ATOM 720 O O . HIS B 1 44 ? 15.188 9.797 2.102 1 88.19 44 HIS B O 1
ATOM 726 N N . VAL B 1 45 ? 13.477 9.266 0.832 1 76.81 45 VAL B N 1
ATOM 727 C CA . VAL B 1 45 ? 13.695 7.859 1.143 1 76.81 45 VAL B CA 1
ATOM 728 C C . VAL B 1 45 ? 14.398 7.176 -0.03 1 76.81 45 VAL B C 1
ATOM 730 O O . VAL B 1 45 ? 14.219 7.574 -1.185 1 76.81 45 VAL B O 1
#

Foldseek 3Di:
DPPVVVVVVVVVVVVVVVVVVVLVVLCVVPNPCSVVVVVVVVVVD/DPPVVVVVVVVVVVVVVVVVVVLVVLCVVPNPCSVVVVVVVVVVD

InterPro domains:
  IPR059645 YkzB [PF27419] (4-44)

Solvent-accessible surface area (backbone atoms only — not comparable to full-atom values): 4930 Å² total; per-residue (Å²): 130,62,66,65,51,52,52,40,37,50,48,41,53,52,38,51,53,51,35,52,54,43,48,51,50,32,32,72,70,54,41,84,52,36,61,58,52,38,50,54,51,55,71,72,99,132,61,67,67,51,51,53,40,38,52,51,42,52,51,37,50,53,51,34,50,55,43,48,51,51,33,31,71,71,56,41,85,52,36,61,58,52,38,51,52,52,57,71,72,98

pLDDT: mean 95.49, std 4.49, range [76.81, 98.44]